Protein AF-A0A957ZXJ0-F1 (afdb_monomer_lite)

Foldseek 3Di:
DADPDEAELLVVQPDDLVVLLVVVVVCVVVPHDHYDDDPPSHCSVVSVVVNVD

Secondary structure (DSSP, 8-state):
---S--EEGGGGTTS-HHHHHHHHHHHHHTT---EE--TTSTTHHHHHHHHH-

Sequence (53 aa):
MSTVTLFGAAALGNVTQAEADRTLDLLLEYGINHIDTAASYGDAEERIGPWMA

Structure (mmCIF, N/CA/C/O backbone):
data_AF-A0A957ZXJ0-F1
#
_entry.id   AF-A0A957ZXJ0-F1
#
loop_
_atom_site.group_PDB
_atom_site.id
_atom_site.type_symbol
_atom_site.label_atom_id
_atom_site.label_alt_id
_atom_site.label_comp_id
_atom_site.label_asym_id
_atom_site.label_entity_id
_atom_site.label_seq_id
_atom_site.pdbx_PDB_ins_code
_atom_site.Cartn_x
_atom_site.Cartn_y
_atom_site.Cartn_z
_atom_site.occupancy
_atom_site.B_iso_or_equiv
_atom_site.auth_seq_id
_atom_site.auth_comp_id
_atom_site.auth_asym_id
_atom_site.auth_atom_id
_atom_site.pdbx_PDB_model_num
ATOM 1 N N . MET A 1 1 ? -3.175 2.696 18.835 1.00 75.06 1 MET A N 1
ATOM 2 C CA . MET A 1 1 ? -4.133 1.567 18.852 1.00 75.06 1 MET A CA 1
ATOM 3 C C . MET A 1 1 ? -3.752 0.648 17.697 1.00 75.06 1 MET A C 1
ATOM 5 O O . MET A 1 1 ? -3.435 1.183 16.645 1.00 75.06 1 MET A O 1
ATOM 9 N N . SER A 1 2 ? -3.700 -0.669 17.888 1.00 79.44 2 SER A N 1
ATOM 10 C CA . SER A 1 2 ? -3.389 -1.647 16.824 1.00 79.44 2 SER A CA 1
ATOM 11 C C . SER A 1 2 ? -4.682 -2.333 16.370 1.00 79.44 2 SER A C 1
ATOM 13 O O . SER A 1 2 ? -5.609 -2.462 17.175 1.00 79.44 2 SER A O 1
ATOM 15 N N . THR A 1 3 ? -4.761 -2.726 15.096 1.00 87.38 3 THR A N 1
ATOM 16 C CA . THR A 1 3 ? -5.883 -3.497 14.544 1.00 87.38 3 THR A CA 1
ATOM 17 C C . THR A 1 3 ? -5.576 -4.983 14.447 1.00 87.38 3 THR A C 1
ATOM 19 O O . THR A 1 3 ? -4.432 -5.389 14.284 1.00 87.38 3 THR A O 1
ATOM 22 N N . VAL A 1 4 ? -6.628 -5.807 14.501 1.00 93.31 4 VAL A N 1
ATOM 23 C CA . VAL A 1 4 ? -6.526 -7.256 14.242 1.00 93.31 4 VAL A CA 1
ATOM 24 C C . VAL A 1 4 ? -6.399 -7.540 12.740 1.00 93.31 4 VAL A C 1
ATOM 26 O O . VAL A 1 4 ? -5.731 -8.489 12.342 1.00 93.31 4 VAL A O 1
ATOM 29 N N . THR A 1 5 ? -7.022 -6.708 11.901 1.00 95.56 5 THR A N 1
ATOM 30 C CA . THR A 1 5 ? -6.921 -6.793 10.439 1.00 95.56 5 THR A CA 1
ATOM 31 C C . THR A 1 5 ? -5.601 -6.194 9.959 1.00 95.56 5 THR A C 1
ATOM 33 O O . THR A 1 5 ? -5.212 -5.118 10.419 1.00 95.56 5 THR A O 1
ATOM 36 N N . LEU A 1 6 ? -4.966 -6.865 8.996 1.00 96.19 6 LEU A N 1
ATOM 37 C CA . LEU A 1 6 ? -3.802 -6.378 8.256 1.00 96.19 6 LEU A CA 1
ATOM 38 C C . LEU A 1 6 ? -4.064 -6.409 6.747 1.00 96.19 6 LEU A C 1
ATOM 40 O O . LEU A 1 6 ? -4.912 -7.170 6.275 1.00 96.19 6 LEU A O 1
ATOM 44 N N . PHE A 1 7 ? -3.321 -5.598 6.001 1.00 98.00 7 PHE A N 1
ATOM 45 C CA . PHE A 1 7 ? -3.353 -5.553 4.542 1.00 98.00 7 PHE A CA 1
ATOM 46 C C . PHE A 1 7 ? -2.097 -6.199 3.946 1.00 98.00 7 PHE A C 1
ATOM 48 O O . PHE A 1 7 ? -0.981 -5.827 4.301 1.00 98.00 7 PHE A O 1
ATOM 55 N N . GLY A 1 8 ? -2.274 -7.155 3.032 1.00 98.56 8 GLY A N 1
ATOM 56 C CA . GLY A 1 8 ? -1.168 -7.791 2.314 1.00 98.56 8 GLY A CA 1
ATOM 57 C C . GLY A 1 8 ? -0.694 -6.935 1.141 1.00 98.56 8 GLY A C 1
ATOM 58 O O . GLY A 1 8 ? -1.378 -6.841 0.120 1.00 98.56 8 GLY A O 1
ATOM 59 N N . ALA A 1 9 ? 0.497 -6.351 1.254 1.00 98.50 9 ALA A N 1
ATOM 60 C CA . ALA A 1 9 ? 1.049 -5.412 0.281 1.00 98.50 9 ALA A CA 1
ATOM 61 C C . ALA A 1 9 ? 1.477 -6.047 -1.046 1.00 98.50 9 ALA A C 1
ATOM 63 O O . ALA A 1 9 ? 1.773 -5.317 -1.985 1.00 98.50 9 ALA A O 1
ATOM 64 N N . ALA A 1 10 ? 1.426 -7.376 -1.188 1.00 98.44 10 ALA A N 1
ATOM 65 C CA . ALA A 1 10 ? 1.543 -8.036 -2.492 1.00 98.44 10 ALA A CA 1
ATOM 66 C C . ALA A 1 10 ? 0.565 -7.449 -3.530 1.00 98.44 10 ALA A C 1
ATOM 68 O O . ALA A 1 10 ? 0.886 -7.381 -4.715 1.00 98.44 10 ALA A O 1
ATOM 69 N N . ALA A 1 11 ? -0.597 -6.957 -3.080 1.00 98.31 11 ALA A N 1
ATOM 70 C CA . ALA A 1 11 ? -1.562 -6.246 -3.916 1.00 98.31 11 ALA A CA 1
ATOM 71 C C . ALA A 1 11 ? -1.027 -4.927 -4.513 1.00 98.31 11 ALA A C 1
ATOM 73 O O . ALA A 1 11 ? -1.548 -4.471 -5.526 1.00 98.31 11 ALA A O 1
ATOM 74 N N . LEU A 1 12 ? 0.010 -4.327 -3.921 1.00 98.56 12 LEU A N 1
ATOM 75 C CA . LEU A 1 12 ? 0.648 -3.096 -4.396 1.00 98.56 12 LEU A CA 1
ATOM 76 C C . LEU A 1 12 ? 1.797 -3.358 -5.381 1.00 98.56 12 LEU A C 1
ATOM 78 O O . LEU A 1 12 ? 2.288 -2.425 -6.008 1.00 98.56 12 LEU A O 1
ATOM 82 N N . GLY A 1 13 ? 2.222 -4.613 -5.552 1.00 98.31 13 GLY A N 1
ATOM 83 C CA . GLY A 1 13 ? 3.454 -4.945 -6.270 1.00 98.31 13 GLY A CA 1
ATOM 84 C C . GLY A 1 13 ? 3.487 -4.576 -7.753 1.00 98.31 13 GLY A C 1
ATOM 85 O O . GLY A 1 13 ? 4.567 -4.498 -8.322 1.00 98.31 13 GLY A O 1
ATOM 86 N N . ASN A 1 14 ? 2.325 -4.358 -8.379 1.00 98.06 14 ASN A N 1
ATOM 87 C CA . ASN A 1 14 ? 2.206 -4.031 -9.806 1.00 98.06 14 ASN A CA 1
ATOM 88 C C . ASN A 1 14 ? 1.264 -2.844 -10.080 1.00 98.06 14 ASN A C 1
ATOM 90 O O . ASN A 1 14 ? 0.786 -2.687 -11.204 1.00 98.06 14 ASN A O 1
ATOM 94 N N . VAL A 1 15 ? 0.947 -2.041 -9.060 1.00 98.50 15 VAL A N 1
ATOM 95 C CA . VAL A 1 15 ? 0.064 -0.873 -9.208 1.00 98.50 15 VAL A CA 1
ATOM 96 C C . VAL A 1 15 ? 0.878 0.409 -9.330 1.00 98.50 15 VAL A C 1
ATOM 98 O O . VAL A 1 15 ? 2.059 0.466 -8.978 1.00 98.50 15 VAL A O 1
ATOM 101 N N . THR A 1 16 ? 0.246 1.463 -9.832 1.00 98.62 16 THR A N 1
ATOM 102 C CA . THR A 1 16 ? 0.843 2.801 -9.868 1.00 98.62 16 THR A CA 1
ATOM 103 C C . THR A 1 16 ? 0.960 3.395 -8.460 1.00 98.62 16 THR A C 1
ATOM 105 O O . THR A 1 16 ? 0.200 3.037 -7.561 1.00 98.62 16 THR A O 1
ATOM 108 N N . GLN A 1 17 ? 1.859 4.368 -8.260 1.00 98.69 17 GLN A N 1
ATOM 109 C CA . GLN A 1 17 ? 1.969 5.077 -6.974 1.00 98.69 17 GLN A CA 1
ATOM 110 C C . GLN A 1 17 ? 0.624 5.676 -6.527 1.00 98.69 17 GLN A C 1
ATOM 112 O O . GLN A 1 17 ? 0.214 5.487 -5.392 1.00 98.69 17 GLN A O 1
ATOM 117 N N . ALA A 1 18 ? -0.126 6.294 -7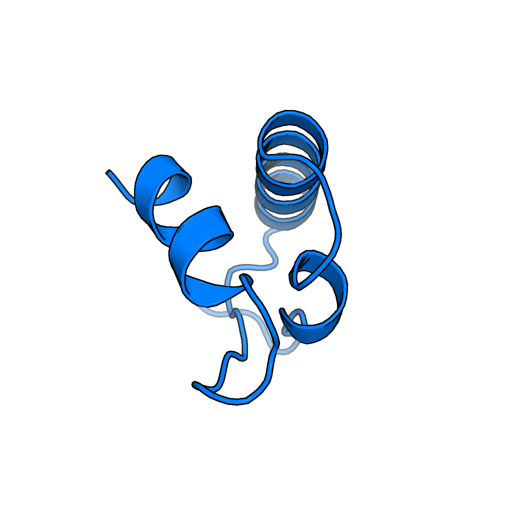.446 1.00 98.62 18 ALA A N 1
ATOM 118 C CA . ALA A 1 18 ? -1.427 6.892 -7.141 1.00 98.62 18 ALA A CA 1
ATOM 119 C C . ALA A 1 18 ? -2.511 5.864 -6.752 1.00 98.62 18 ALA A C 1
ATOM 121 O O . ALA A 1 18 ? -3.488 6.201 -6.083 1.00 98.62 18 ALA A O 1
ATOM 122 N N . GLU A 1 19 ? -2.405 4.613 -7.200 1.00 98.75 19 GLU A N 1
ATOM 123 C CA . GLU A 1 19 ? -3.275 3.529 -6.727 1.00 98.75 19 GLU A CA 1
ATOM 124 C C . GLU A 1 19 ? -2.861 3.046 -5.341 1.00 98.75 19 GLU A C 1
ATOM 126 O O . GLU A 1 19 ? -3.736 2.803 -4.508 1.00 98.75 19 GLU A O 1
ATOM 131 N N . ALA A 1 20 ? -1.555 2.961 -5.080 1.00 98.69 20 ALA A N 1
ATOM 132 C CA . ALA A 1 20 ? -1.040 2.613 -3.765 1.00 98.69 20 ALA A CA 1
ATOM 133 C C . ALA A 1 20 ? -1.433 3.654 -2.711 1.00 98.69 20 ALA A C 1
ATOM 135 O O . ALA A 1 20 ? -2.055 3.281 -1.722 1.00 98.69 20 ALA A O 1
ATOM 136 N N . ASP A 1 21 ? -1.189 4.942 -2.964 1.00 98.62 21 ASP A N 1
ATOM 137 C CA . ASP A 1 21 ? -1.515 6.031 -2.035 1.00 98.62 21 ASP A CA 1
ATOM 138 C C . ASP A 1 21 ? -3.008 6.019 -1.670 1.00 98.62 21 ASP A C 1
ATOM 140 O O . ASP A 1 21 ? -3.370 5.957 -0.498 1.00 98.62 21 ASP A O 1
ATOM 144 N N . ARG A 1 22 ? -3.894 5.946 -2.678 1.00 98.62 22 ARG A N 1
ATOM 145 C CA . ARG A 1 22 ? -5.351 5.863 -2.455 1.00 98.62 22 ARG A CA 1
ATOM 146 C C . ARG A 1 22 ? -5.762 4.629 -1.656 1.00 98.62 22 ARG A C 1
ATOM 148 O O . ARG A 1 22 ? -6.711 4.695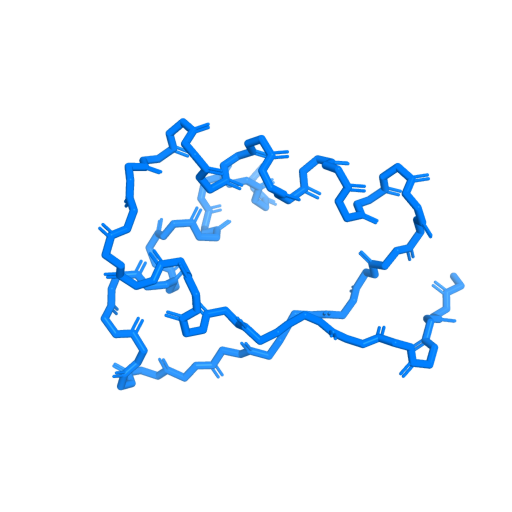 -0.880 1.00 98.62 22 ARG A O 1
ATOM 155 N N . THR A 1 23 ? -5.091 3.498 -1.871 1.00 98.56 23 THR A N 1
ATOM 156 C CA . THR A 1 23 ? -5.366 2.265 -1.125 1.00 98.56 23 THR A CA 1
ATOM 157 C C . THR A 1 23 ? -4.953 2.425 0.333 1.00 98.56 23 THR A C 1
ATOM 159 O O . THR A 1 23 ? -5.731 2.093 1.221 1.00 98.56 23 THR A O 1
ATOM 162 N N . LEU A 1 24 ? -3.758 2.958 0.588 1.00 98.31 24 LEU A N 1
ATOM 163 C CA . LEU A 1 24 ? -3.221 3.148 1.934 1.00 98.31 24 LEU A CA 1
ATOM 164 C C . LEU A 1 24 ? -4.041 4.171 2.740 1.00 98.31 24 LEU A C 1
ATOM 166 O O . LEU A 1 24 ? -4.351 3.915 3.904 1.00 98.31 24 LEU A O 1
ATOM 170 N N . ASP A 1 25 ? -4.494 5.256 2.107 1.00 98.25 25 ASP A N 1
ATOM 171 C CA . ASP A 1 25 ? -5.401 6.232 2.724 1.00 98.25 25 ASP A CA 1
ATOM 172 C C . ASP A 1 25 ? -6.745 5.604 3.112 1.00 98.25 25 ASP A C 1
ATOM 174 O O . ASP A 1 25 ? -7.230 5.805 4.227 1.00 98.25 25 ASP A O 1
ATOM 178 N N . LEU A 1 26 ? -7.323 4.785 2.225 1.00 98.25 26 LEU A N 1
ATOM 179 C CA . LEU A 1 26 ? -8.566 4.065 2.501 1.00 98.25 26 LEU A CA 1
ATOM 180 C C . LEU A 1 26 ? -8.406 3.105 3.689 1.00 98.25 26 LEU A C 1
ATOM 182 O O . LEU A 1 26 ? -9.272 3.037 4.557 1.00 98.25 26 LEU A O 1
ATOM 186 N N . LEU A 1 27 ? -7.298 2.362 3.755 1.00 97.38 27 LEU A N 1
ATOM 187 C CA . LEU A 1 27 ? -7.019 1.472 4.886 1.00 97.38 27 LEU A CA 1
ATOM 188 C C . LEU A 1 27 ? -6.976 2.254 6.201 1.00 97.38 27 LEU A C 1
ATOM 190 O O . LEU A 1 27 ? -7.610 1.842 7.178 1.00 97.38 27 LEU A O 1
ATOM 194 N N . LEU A 1 28 ? -6.285 3.397 6.207 1.00 95.94 28 LEU A N 1
ATOM 195 C CA . LEU A 1 28 ? -6.159 4.251 7.381 1.00 95.94 28 LEU A CA 1
ATOM 196 C C . LEU A 1 28 ? -7.501 4.871 7.801 1.00 95.94 28 LEU A C 1
ATOM 198 O O . LEU A 1 28 ? -7.776 4.933 8.999 1.00 95.94 28 LEU A O 1
ATOM 202 N N . GLU A 1 29 ? -8.361 5.255 6.851 1.00 97.19 29 GLU A N 1
ATOM 203 C CA . GLU A 1 29 ? -9.732 5.724 7.115 1.00 97.19 29 GLU A CA 1
ATOM 204 C C . GLU A 1 29 ? -10.545 4.686 7.907 1.00 97.19 29 GLU A C 1
ATOM 206 O O . GLU A 1 29 ? -11.242 5.027 8.864 1.00 97.19 29 GLU A O 1
ATOM 211 N N . TYR A 1 30 ? -10.393 3.401 7.575 1.00 96.44 30 TYR A N 1
ATOM 212 C CA . TYR A 1 30 ? -11.017 2.289 8.302 1.00 96.44 30 TYR A CA 1
ATOM 213 C C . TYR A 1 30 ? -10.200 1.797 9.508 1.00 96.44 30 TYR A C 1
ATOM 215 O O . TYR A 1 30 ? -10.546 0.794 10.138 1.00 96.44 30 TYR A O 1
ATOM 223 N N . GLY A 1 31 ? -9.120 2.497 9.853 1.00 95.50 31 GLY A N 1
ATOM 224 C CA . GLY A 1 31 ? -8.248 2.200 10.982 1.00 95.50 31 GLY A CA 1
ATOM 225 C C . GLY A 1 31 ? -7.281 1.036 10.765 1.00 95.50 31 GLY A C 1
ATOM 226 O O . GLY A 1 31 ? -6.510 0.751 11.677 1.00 95.50 31 GLY A O 1
ATOM 227 N N . ILE A 1 32 ? -7.280 0.378 9.601 1.00 96.69 32 ILE A N 1
ATOM 228 C CA . ILE A 1 32 ? -6.370 -0.729 9.280 1.00 96.69 32 ILE A CA 1
ATOM 229 C C . ILE A 1 32 ? -4.956 -0.166 9.155 1.00 96.69 32 ILE A C 1
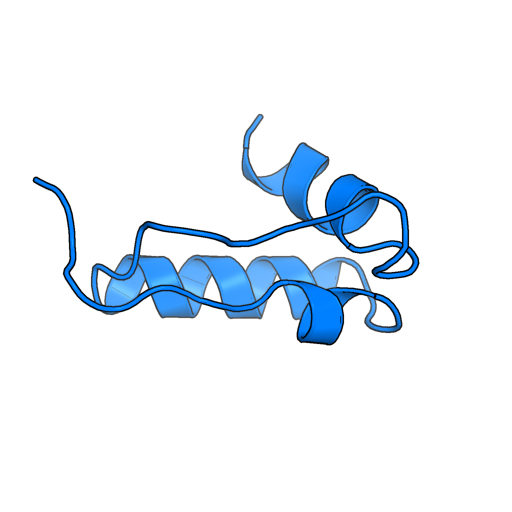ATOM 231 O O . ILE A 1 32 ? -4.635 0.533 8.200 1.00 96.69 32 ILE A O 1
ATOM 235 N N . ASN A 1 33 ? -4.103 -0.475 10.131 1.00 94.31 33 ASN A N 1
ATOM 236 C CA . ASN A 1 33 ? -2.783 0.148 10.254 1.00 94.31 33 ASN A CA 1
ATOM 237 C C . ASN A 1 33 ? -1.622 -0.853 10.300 1.00 94.31 33 ASN A C 1
ATOM 239 O O . ASN A 1 33 ? -0.515 -0.495 10.691 1.00 94.31 33 ASN A O 1
ATOM 243 N N . HIS A 1 34 ? -1.876 -2.114 9.942 1.00 96.12 34 HIS A N 1
ATOM 244 C CA . HIS A 1 34 ? -0.852 -3.151 9.805 1.00 96.12 34 HIS A CA 1
ATOM 245 C C . HIS A 1 34 ? -0.739 -3.532 8.329 1.00 96.12 34 HIS A C 1
ATOM 247 O O . HIS A 1 34 ? -1.735 -3.896 7.702 1.00 96.12 34 HIS A O 1
ATOM 253 N N . ILE A 1 35 ? 0.474 -3.439 7.785 1.00 96.94 35 ILE A N 1
ATOM 254 C CA . ILE A 1 35 ? 0.790 -3.741 6.388 1.00 96.94 35 ILE A CA 1
ATOM 255 C C . ILE A 1 35 ? 1.817 -4.876 6.387 1.00 96.94 35 ILE A C 1
ATOM 257 O O . ILE A 1 35 ? 2.886 -4.737 6.979 1.00 96.94 35 ILE A O 1
ATOM 261 N N . ASP A 1 36 ? 1.479 -5.997 5.755 1.00 97.56 36 ASP A N 1
ATOM 262 C CA . ASP A 1 36 ? 2.388 -7.126 5.534 1.00 97.56 36 ASP A CA 1
ATOM 263 C C . ASP A 1 36 ? 3.106 -6.943 4.197 1.00 97.56 36 ASP A C 1
ATOM 265 O O . ASP A 1 36 ? 2.455 -6.827 3.159 1.00 97.56 36 ASP A O 1
ATOM 269 N N . THR A 1 37 ? 4.436 -6.909 4.212 1.00 97.69 37 THR A N 1
ATOM 270 C CA . THR A 1 37 ? 5.253 -6.766 3.004 1.00 97.69 37 THR A CA 1
ATOM 271 C C . THR A 1 37 ? 6.434 -7.729 3.019 1.00 97.69 37 THR A C 1
ATOM 273 O O . THR A 1 37 ? 6.844 -8.219 4.071 1.00 97.69 37 THR A O 1
ATOM 276 N N . ALA A 1 38 ? 6.980 -8.002 1.838 1.00 98.06 38 ALA A N 1
ATOM 277 C CA . ALA A 1 38 ? 8.171 -8.812 1.651 1.00 98.06 38 ALA A CA 1
ATOM 278 C C . ALA A 1 38 ? 8.925 -8.357 0.397 1.00 98.06 38 ALA A C 1
ATOM 280 O O . ALA A 1 38 ? 8.310 -7.931 -0.578 1.00 98.06 38 ALA A O 1
ATOM 281 N N . ALA A 1 39 ? 10.242 -8.572 0.367 1.00 97.56 39 ALA A N 1
ATOM 282 C CA . ALA A 1 39 ? 11.090 -8.253 -0.787 1.00 97.56 39 ALA A CA 1
ATOM 283 C C . ALA A 1 39 ? 10.662 -8.949 -2.101 1.00 97.56 39 ALA A C 1
ATOM 285 O O . ALA A 1 39 ? 11.075 -8.550 -3.185 1.00 97.56 39 ALA A O 1
ATOM 286 N N . SER A 1 40 ? 9.856 -10.014 -2.030 1.00 98.06 40 SER A N 1
ATOM 287 C CA . SER A 1 40 ? 9.327 -10.729 -3.198 1.00 98.06 40 SER A CA 1
ATOM 288 C C . SER A 1 40 ? 8.003 -10.167 -3.732 1.00 98.06 40 SER A C 1
ATOM 290 O O . SER A 1 40 ? 7.513 -10.654 -4.751 1.00 98.06 40 SER A O 1
ATOM 292 N N . TYR A 1 41 ? 7.405 -9.165 -3.081 1.00 98.38 41 TYR A N 1
ATOM 293 C CA . TYR A 1 41 ? 6.086 -8.614 -3.420 1.00 98.38 41 TYR A CA 1
ATOM 294 C C . TYR A 1 41 ? 6.137 -7.541 -4.525 1.00 98.38 41 TYR A C 1
ATOM 296 O O . TYR A 1 41 ? 5.368 -6.583 -4.503 1.00 98.38 41 TYR A O 1
ATOM 304 N N . GLY A 1 42 ? 7.019 -7.701 -5.516 1.00 97.88 42 GLY A N 1
ATOM 305 C CA . GLY A 1 42 ? 7.217 -6.714 -6.584 1.00 97.88 42 GLY A CA 1
ATOM 306 C C . GLY A 1 42 ? 7.626 -5.351 -6.022 1.00 97.88 42 GLY A C 1
ATOM 307 O O . GLY A 1 42 ? 8.422 -5.287 -5.089 1.00 97.88 42 GLY A O 1
ATOM 308 N N . ASP A 1 43 ? 7.023 -4.277 -6.532 1.00 98.31 43 ASP A N 1
ATOM 309 C CA . ASP A 1 43 ? 7.334 -2.902 -6.114 1.00 98.31 43 ASP A CA 1
ATOM 310 C C . ASP A 1 43 ? 6.690 -2.509 -4.765 1.00 98.31 43 ASP A C 1
ATOM 312 O O . ASP A 1 43 ? 6.663 -1.334 -4.410 1.00 98.31 43 ASP A O 1
ATOM 316 N N . ALA A 1 44 ? 6.117 -3.447 -3.999 1.00 98.50 44 ALA A N 1
ATOM 317 C CA . ALA A 1 44 ? 5.287 -3.129 -2.833 1.00 98.50 44 ALA A CA 1
ATOM 318 C C . ALA A 1 44 ? 5.985 -2.230 -1.796 1.00 98.50 44 ALA A C 1
ATOM 320 O O . ALA A 1 44 ? 5.399 -1.242 -1.353 1.00 98.50 44 ALA A O 1
ATOM 321 N N . GLU A 1 45 ? 7.234 -2.533 -1.430 1.00 98.12 45 GLU A N 1
ATOM 322 C CA . GLU A 1 45 ? 8.007 -1.716 -0.481 1.00 98.12 45 GLU A CA 1
ATOM 323 C C . GLU A 1 45 ? 8.281 -0.308 -1.037 1.00 98.12 45 GLU A C 1
ATOM 325 O O . GLU A 1 45 ? 8.160 0.680 -0.311 1.00 98.12 45 GLU A O 1
ATOM 330 N N . GLU A 1 46 ? 8.558 -0.199 -2.341 1.00 98.38 46 GLU A N 1
ATOM 331 C CA . GLU A 1 46 ? 8.762 1.079 -3.032 1.00 98.38 46 GLU A CA 1
ATOM 332 C C . GLU A 1 46 ? 7.476 1.908 -3.111 1.00 98.38 46 GLU A C 1
ATOM 334 O O . GLU A 1 46 ? 7.538 3.134 -3.062 1.00 98.38 46 GLU A O 1
ATOM 3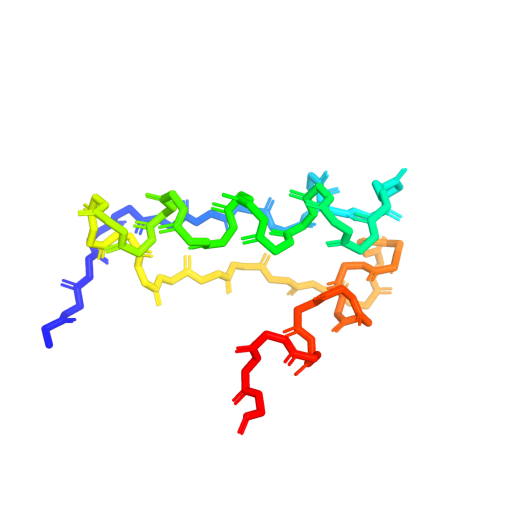39 N N . ARG A 1 47 ? 6.307 1.260 -3.198 1.00 98.50 47 ARG A N 1
ATOM 340 C CA . ARG A 1 47 ? 5.000 1.931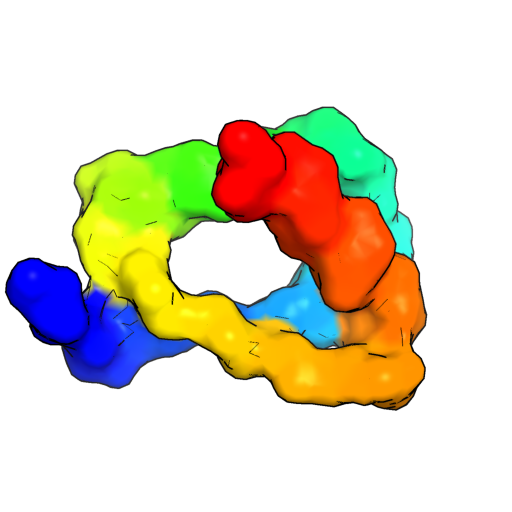 -3.164 1.00 98.50 47 ARG A CA 1
ATOM 341 C C . ARG A 1 47 ? 4.636 2.432 -1.770 1.00 98.50 47 ARG A C 1
ATOM 343 O O . ARG A 1 47 ? 4.057 3.508 -1.656 1.00 98.50 47 ARG A O 1
ATOM 350 N N . ILE A 1 48 ? 4.976 1.679 -0.724 1.00 98.12 48 ILE A N 1
ATOM 351 C CA . ILE A 1 48 ? 4.694 2.049 0.672 1.00 98.12 48 ILE A CA 1
ATOM 352 C C . ILE A 1 48 ? 5.594 3.198 1.142 1.00 98.12 48 ILE A C 1
ATOM 354 O O . ILE A 1 48 ? 5.126 4.087 1.851 1.00 98.12 48 ILE A O 1
ATOM 358 N N . GLY A 1 49 ? 6.876 3.187 0.762 1.00 97.75 49 GLY A N 1
ATOM 359 C CA . GLY A 1 49 ? 7.883 4.130 1.260 1.00 97.75 49 GLY A CA 1
ATOM 360 C C . GLY A 1 49 ? 7.468 5.609 1.193 1.00 97.75 49 GLY A C 1
ATOM 361 O O . GLY A 1 49 ? 7.504 6.273 2.229 1.00 97.75 49 GLY A O 1
ATOM 362 N N . PRO A 1 50 ? 7.033 6.132 0.029 1.00 97.69 50 PRO A N 1
ATOM 363 C CA . PRO A 1 50 ? 6.585 7.518 -0.111 1.00 97.69 50 PRO A CA 1
ATOM 364 C C . PRO A 1 50 ? 5.381 7.893 0.760 1.00 97.69 50 PRO A C 1
ATOM 366 O O . PRO A 1 50 ? 5.295 9.038 1.186 1.00 97.69 50 PRO A O 1
ATOM 369 N N . TRP A 1 51 ? 4.474 6.952 1.041 1.00 97.38 51 TRP A N 1
ATOM 370 C CA . TRP A 1 51 ? 3.299 7.191 1.888 1.00 97.38 51 TRP A CA 1
ATOM 371 C C . TRP A 1 51 ? 3.653 7.271 3.384 1.00 97.38 51 TRP A C 1
ATOM 373 O O . TRP A 1 51 ? 2.946 7.914 4.153 1.00 97.38 51 TRP A O 1
ATOM 383 N N . MET A 1 52 ? 4.752 6.634 3.810 1.00 93.06 52 MET A N 1
ATOM 384 C CA . MET A 1 52 ? 5.218 6.670 5.204 1.00 93.06 52 MET A CA 1
ATOM 385 C C . MET A 1 52 ? 6.057 7.908 5.571 1.00 93.06 52 MET A C 1
ATOM 387 O O . MET A 1 52 ? 6.354 8.083 6.756 1.00 93.06 52 MET A O 1
ATOM 391 N N . ALA A 1 53 ? 6.490 8.707 4.589 1.00 87.44 53 ALA A N 1
ATOM 392 C CA . ALA A 1 53 ? 7.355 9.877 4.782 1.00 87.44 53 ALA A CA 1
ATOM 393 C C . ALA A 1 53 ? 6.589 11.102 5.306 1.00 87.44 53 ALA A C 1
ATOM 395 O O . ALA A 1 53 ? 7.152 11.799 6.1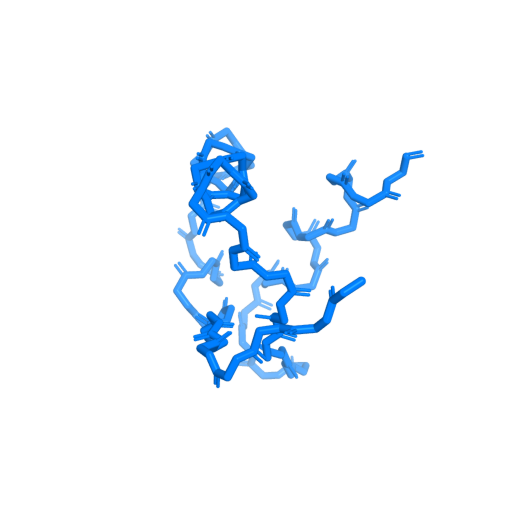83 1.00 87.44 53 ALA A O 1
#

Radius of gyration: 10.39 Å; chains: 1; bounding box: 22×21×29 Å

pLDDT: mean 96.44, std 4.48, range [75.06, 98.75]